Protein AF-A0A815UXF3-F1 (afdb_monomer)

Radius of gyration: 13.91 Å; Cα contacts (8 Å, |Δi|>4): 105; chains: 1; bounding box: 43×29×23 Å

Sequence (69 aa):
YYFLSGNGIVSVNGVEKHVGPGTTVWIPAHAERFYHNTGTESLKFLYVFARDKYSDVHYTFAGESESTS

Secondary structure (DSSP, 8-state):
-EEEE--EEEEETTEEEEE-TT-B----TT--EEEEE-SSS--EEE---SSSSGGG-----TT------

Nearest PDB structures (foldseek):
  4q29-assembly1_B  TM=9.545E-01  e=4.730E-02  Photorhabdus laumondii subsp. laumondii TTO1
  6o2d-assembly1_A  TM=9.552E-01  e=1.670E-01  Schizosaccharomyces pombe
  8ch4-assembly1_C  TM=9.658E-01  e=2.254E-01  Bradyrhizobium sp. JS329
  3cew-assembly1_A  TM=7.287E-01  e=8.624E-02  Bacteroides fragilis NCTC 9343
  6j4b-assembly1_A  TM=8.097E-01  e=4.921E-01  Streptomyces sp. B9173

pLDDT: mean 89.37, std 13.16, range [36.75, 98.44]

Foldseek 3Di:
DAWQAAWWWKAWQNDIDIDGHGDDDDHDPPTDMDIGGPDPDDTDDDDDDPDPDPVVDDDDDPPDDPPDD

InterPro domains:
  IPR011051 RmlC-like cupin domain superfamily [SSF51182] (1-59)
  IPR013096 Cupin 2, conserved barrel [PF07883] (1-49)
  IPR014710 RmlC-like jelly roll fold [G3DSA:2.60.120.10] (1-67)

Solvent-accessible surface area (backbone atoms only — not comparable to full-atom values): 4504 Å² total; per-residue (Å²): 65,40,28,69,35,35,32,29,39,40,29,50,72,84,48,73,41,83,42,34,58,78,37,72,48,88,79,63,87,93,54,53,72,49,78,43,72,75,49,94,53,72,65,40,64,50,76,86,69,104,58,98,48,74,89,80,62,83,87,82,60,95,88,66,74,83,81,83,124

Structure (mmCIF, N/CA/C/O backbone):
data_AF-A0A815UXF3-F1
#
_entry.id   AF-A0A815UXF3-F1
#
loop_
_atom_site.group_PDB
_atom_site.id
_atom_site.type_symbol
_atom_site.label_atom_id
_atom_site.label_alt_id
_atom_site.label_comp_id
_atom_site.label_asym_id
_atom_site.label_entity_id
_atom_site.label_seq_id
_atom_site.pdbx_PDB_ins_code
_atom_site.Cartn_x
_atom_site.Cartn_y
_atom_site.Cartn_z
_atom_site.occupancy
_atom_site.B_iso_or_equiv
_atom_site.auth_seq_id
_atom_site.auth_comp_id
_atom_site.auth_asym_id
_atom_site.auth_atom_id
_atom_site.pdbx_PDB_model_num
ATOM 1 N N . TYR A 1 1 ? -1.794 -3.695 -3.872 1.00 93.75 1 TYR A N 1
ATOM 2 C CA . TYR A 1 1 ? -2.105 -3.262 -2.499 1.00 93.75 1 TYR A CA 1
ATOM 3 C C . TYR A 1 1 ? -3.592 -3.004 -2.431 1.00 93.75 1 TYR A C 1
ATOM 5 O O . TYR A 1 1 ? -4.081 -2.305 -3.307 1.00 93.75 1 TYR A O 1
ATOM 13 N N . TYR A 1 2 ? -4.298 -3.594 -1.470 1.00 97.31 2 TYR A N 1
ATOM 14 C CA . TYR A 1 2 ? -5.748 -3.464 -1.308 1.00 97.31 2 TYR A CA 1
ATOM 15 C C . TYR A 1 2 ? -6.079 -2.956 0.093 1.00 97.31 2 TYR A C 1
ATOM 17 O O . TYR A 1 2 ? -5.705 -3.591 1.080 1.00 97.31 2 TYR A O 1
ATOM 25 N N . PHE A 1 3 ? -6.746 -1.812 0.180 1.00 97.81 3 PHE A N 1
ATOM 26 C CA . PHE A 1 3 ? -7.016 -1.127 1.442 1.00 97.81 3 PHE A CA 1
ATOM 27 C C . PHE A 1 3 ? -8.282 -1.672 2.114 1.00 97.81 3 PHE A C 1
ATOM 29 O O . PHE A 1 3 ? -9.334 -1.786 1.489 1.00 97.81 3 PHE A O 1
ATOM 36 N N . LEU A 1 4 ? -8.161 -2.018 3.398 1.00 98.25 4 LEU A N 1
ATOM 37 C CA . LEU A 1 4 ? -9.197 -2.658 4.213 1.00 98.25 4 LEU A CA 1
ATOM 38 C C . LEU A 1 4 ? -9.883 -1.679 5.176 1.00 98.25 4 LEU A C 1
ATOM 40 O O . LEU A 1 4 ? -11.080 -1.799 5.411 1.00 98.25 4 LEU A O 1
ATOM 44 N N . SER A 1 5 ? -9.131 -0.740 5.758 1.00 98.31 5 SER A N 1
ATOM 45 C CA . SER A 1 5 ? -9.638 0.256 6.716 1.00 98.31 5 SER A CA 1
ATOM 46 C C . SER A 1 5 ? -8.763 1.511 6.735 1.00 98.31 5 SER A C 1
ATOM 48 O O . SER A 1 5 ? -7.602 1.452 6.318 1.00 98.31 5 SER A O 1
ATOM 50 N N . GLY A 1 6 ? -9.290 2.607 7.289 1.00 98.19 6 GLY A N 1
ATOM 51 C CA . GLY A 1 6 ? -8.593 3.891 7.394 1.00 98.19 6 GLY A CA 1
ATOM 52 C C . GLY A 1 6 ? -8.498 4.654 6.070 1.00 98.19 6 GLY A C 1
ATOM 53 O O . GLY A 1 6 ? -8.864 4.144 5.013 1.00 98.19 6 GLY A O 1
ATOM 54 N N . ASN A 1 7 ? -8.000 5.892 6.138 1.00 98.44 7 ASN A N 1
ATOM 55 C CA . ASN A 1 7 ? -7.817 6.775 4.984 1.00 98.44 7 ASN A CA 1
ATOM 56 C C . ASN A 1 7 ? -6.395 7.332 4.974 1.00 98.44 7 ASN A C 1
ATOM 58 O O . ASN A 1 7 ? -5.831 7.633 6.027 1.00 98.44 7 ASN A O 1
ATOM 62 N N . GLY A 1 8 ? -5.814 7.482 3.792 1.00 98.19 8 GLY A N 1
ATOM 63 C CA . GLY A 1 8 ? -4.442 7.948 3.681 1.00 98.19 8 GLY A CA 1
ATOM 64 C C . GLY A 1 8 ? -4.069 8.447 2.301 1.00 98.19 8 GLY A C 1
ATOM 65 O O . GLY A 1 8 ? -4.906 8.570 1.403 1.00 98.19 8 GLY A O 1
ATOM 66 N N . ILE A 1 9 ? -2.776 8.698 2.147 1.00 98.19 9 ILE A N 1
ATOM 67 C CA . ILE A 1 9 ? -2.120 9.015 0.886 1.00 98.19 9 ILE A CA 1
ATOM 68 C C . ILE A 1 9 ? -1.077 7.932 0.608 1.00 98.19 9 ILE A C 1
ATOM 70 O O . ILE A 1 9 ? -0.302 7.557 1.491 1.00 98.19 9 ILE A O 1
ATOM 74 N N . VAL A 1 10 ? -1.060 7.434 -0.625 1.00 97.00 10 VAL A N 1
ATOM 75 C CA . VAL A 1 10 ? 0.050 6.649 -1.174 1.00 97.00 10 VAL A CA 1
ATOM 76 C C . VAL A 1 10 ? 0.772 7.512 -2.191 1.00 97.00 10 VAL A C 1
ATOM 78 O O . VAL A 1 10 ? 0.132 8.031 -3.104 1.00 97.00 10 VAL A O 1
ATOM 81 N N . SER A 1 11 ? 2.089 7.631 -2.059 1.00 96.31 11 SER A N 1
ATOM 82 C CA . SER A 1 11 ? 2.947 8.188 -3.104 1.00 96.31 11 SER A CA 1
ATOM 83 C C . SER A 1 11 ? 3.650 7.054 -3.837 1.00 96.31 11 SER A C 1
ATOM 85 O O . SER A 1 11 ? 4.180 6.148 -3.192 1.00 96.31 11 SER A O 1
ATOM 87 N N . VAL A 1 12 ? 3.633 7.087 -5.170 1.00 94.56 12 VAL A N 1
ATOM 88 C CA . VAL A 1 12 ? 4.368 6.155 -6.039 1.00 94.56 12 VAL A CA 1
ATOM 89 C C . VAL A 1 12 ? 5.171 6.980 -7.034 1.00 94.56 12 VAL A C 1
ATOM 91 O O . VAL A 1 12 ? 4.579 7.692 -7.846 1.00 94.56 12 VAL A O 1
ATOM 94 N N . ASN A 1 13 ? 6.504 6.913 -6.963 1.00 92.56 13 AS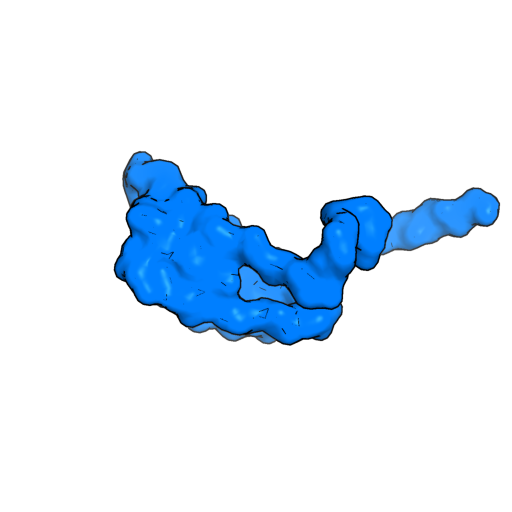N A N 1
ATOM 95 C CA . ASN A 1 13 ? 7.414 7.774 -7.735 1.00 92.56 13 ASN A CA 1
ATOM 96 C C . ASN A 1 13 ? 7.027 9.267 -7.659 1.00 92.56 13 ASN A C 1
ATOM 98 O O . ASN A 1 13 ? 6.941 9.954 -8.676 1.00 92.56 13 ASN A O 1
ATOM 102 N N . GLY A 1 14 ? 6.712 9.749 -6.453 1.00 93.00 14 GLY A N 1
ATOM 103 C CA . GLY A 1 14 ? 6.313 11.138 -6.208 1.00 93.00 14 GLY A CA 1
ATOM 104 C C . GLY A 1 14 ? 4.871 11.488 -6.594 1.00 93.00 14 GLY A C 1
ATOM 105 O O . GLY A 1 14 ? 4.429 12.599 -6.315 1.00 93.00 14 GLY A O 1
ATOM 106 N N . VAL A 1 15 ? 4.109 10.572 -7.204 1.00 94.69 15 VAL A N 1
ATOM 107 C CA . VAL A 1 15 ? 2.696 10.806 -7.529 1.00 94.69 15 VAL A CA 1
ATOM 108 C C . VAL A 1 15 ? 1.815 10.358 -6.373 1.00 94.69 15 VAL A C 1
ATOM 110 O O . VAL A 1 15 ? 1.686 9.163 -6.101 1.00 94.69 15 VAL A O 1
ATOM 113 N N . GLU A 1 16 ? 1.156 11.321 -5.738 1.00 96.44 16 GLU A N 1
ATOM 114 C CA . GLU A 1 16 ? 0.252 11.077 -4.619 1.00 96.44 16 GLU A CA 1
ATOM 115 C C . GLU A 1 16 ? -1.163 10.690 -5.063 1.00 96.44 16 GLU A C 1
ATOM 117 O O . GLU A 1 16 ? -1.722 11.217 -6.034 1.00 96.44 16 GLU A O 1
ATOM 122 N N . LYS A 1 17 ? -1.757 9.753 -4.323 1.00 95.56 17 LYS A N 1
ATOM 123 C CA . LYS A 1 17 ? -3.142 9.302 -4.471 1.00 95.56 17 LYS A CA 1
ATOM 124 C C . LYS A 1 17 ? -3.781 9.117 -3.103 1.00 95.56 17 LYS A C 1
ATOM 126 O O . LYS A 1 17 ? -3.211 8.455 -2.238 1.00 95.56 17 LYS A O 1
ATOM 131 N N . HIS A 1 18 ? -4.995 9.635 -2.942 1.00 97.88 18 HIS A N 1
ATOM 132 C CA . HIS A 1 18 ? -5.828 9.301 -1.792 1.00 97.88 18 HIS A CA 1
ATOM 133 C C . HIS A 1 18 ? -6.284 7.847 -1.868 1.00 97.88 18 HIS A C 1
ATOM 135 O O . HIS A 1 18 ? -6.651 7.350 -2.935 1.00 97.88 18 HIS A O 1
ATOM 141 N N . VAL A 1 19 ? -6.270 7.181 -0.720 1.00 98.12 19 VAL A N 1
ATOM 142 C CA . VAL A 1 19 ? -6.682 5.788 -0.570 1.00 98.12 19 VAL A CA 1
ATOM 143 C C . VAL A 1 19 ? -7.618 5.636 0.619 1.00 98.12 19 VAL A C 1
ATOM 145 O O . VAL A 1 19 ? -7.485 6.321 1.633 1.00 98.12 19 VAL A O 1
ATOM 148 N N . GLY A 1 20 ? -8.542 4.694 0.485 1.00 98.25 20 GLY A N 1
ATOM 149 C CA . GLY A 1 20 ? -9.469 4.273 1.528 1.00 98.25 20 GLY A CA 1
ATOM 150 C C . GLY A 1 20 ? -9.964 2.848 1.268 1.00 98.25 20 GLY A C 1
ATOM 151 O O . GLY A 1 20 ? -9.521 2.217 0.299 1.00 98.25 20 GLY A O 1
ATOM 152 N N . PRO A 1 21 ? -10.875 2.319 2.099 1.00 98.38 21 PRO A N 1
ATOM 153 C CA . PRO A 1 21 ? -11.354 0.943 1.986 1.00 98.38 21 PRO A CA 1
ATOM 154 C C . PRO A 1 21 ? -11.872 0.630 0.577 1.00 98.38 21 PRO A C 1
ATOM 156 O O . PRO A 1 21 ? -12.588 1.431 -0.021 1.00 98.38 21 PRO A O 1
ATOM 159 N N . GLY A 1 22 ? -11.484 -0.518 0.025 1.00 98.00 22 GLY A N 1
ATOM 160 C CA . GLY A 1 22 ? -11.846 -0.920 -1.339 1.00 98.00 22 GLY A CA 1
ATOM 161 C C . GLY A 1 22 ? -10.919 -0.385 -2.437 1.00 98.00 22 GLY A C 1
ATOM 162 O O . GLY A 1 22 ? -10.983 -0.850 -3.575 1.00 98.00 22 GLY A O 1
ATOM 163 N N . THR A 1 23 ? -10.012 0.543 -2.120 1.00 97.75 23 THR A N 1
ATOM 164 C CA . THR A 1 23 ? -9.047 1.059 -3.102 1.00 97.75 23 THR A CA 1
ATOM 165 C C . THR A 1 23 ? -7.965 0.018 -3.386 1.00 97.75 23 THR A C 1
ATOM 167 O O . THR A 1 23 ? -7.415 -0.588 -2.463 1.00 97.75 23 THR A O 1
ATOM 170 N N . THR A 1 24 ? -7.611 -0.155 -4.663 1.00 96.81 24 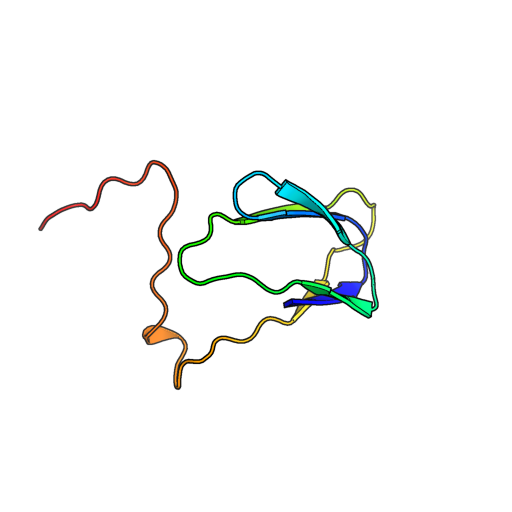THR A N 1
ATOM 171 C CA . THR A 1 24 ? -6.456 -0.961 -5.085 1.00 96.81 24 THR A CA 1
ATOM 172 C C . THR A 1 24 ? -5.390 -0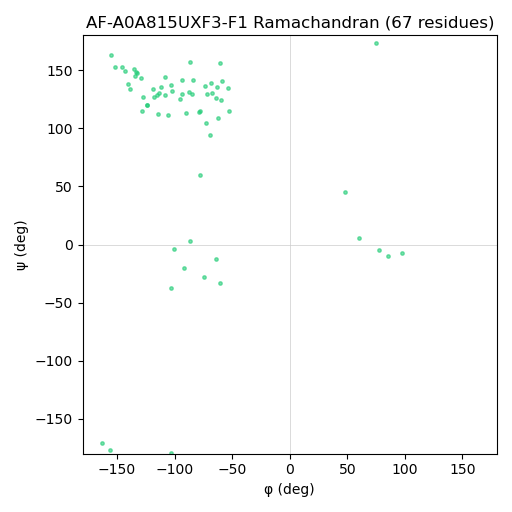.072 -5.706 1.00 96.81 24 THR A C 1
ATOM 174 O O . THR A 1 24 ? -5.680 0.706 -6.610 1.00 96.81 24 THR A O 1
ATOM 177 N N . VAL A 1 25 ? -4.146 -0.224 -5.257 1.00 94.88 25 VAL A N 1
ATOM 178 C CA . VAL A 1 25 ? -2.978 0.445 -5.841 1.00 94.88 25 VAL A CA 1
ATOM 179 C C . VAL A 1 25 ? -2.008 -0.603 -6.377 1.00 94.88 25 VAL A C 1
ATOM 181 O O . VAL A 1 25 ? -1.605 -1.528 -5.657 1.00 94.88 25 VAL A O 1
ATOM 184 N N . TRP A 1 26 ? -1.637 -0.461 -7.648 1.00 93.31 26 TRP A N 1
ATOM 185 C CA . TRP A 1 26 ? -0.542 -1.210 -8.254 1.00 93.31 26 TRP A CA 1
ATOM 186 C C . TRP A 1 26 ? 0.773 -0.468 -8.019 1.00 93.31 26 TRP A C 1
ATOM 188 O O . TRP A 1 26 ? 0.856 0.735 -8.249 1.00 93.31 26 TRP A O 1
ATOM 198 N N . ILE A 1 27 ? 1.787 -1.193 -7.547 1.00 92.38 27 ILE A N 1
ATOM 199 C CA . ILE A 1 27 ? 3.123 -0.654 -7.302 1.00 92.38 27 ILE A CA 1
ATOM 200 C C . ILE A 1 27 ? 4.083 -1.344 -8.276 1.00 92.38 27 ILE A C 1
ATOM 202 O O . ILE A 1 27 ? 4.287 -2.556 -8.141 1.00 92.38 27 ILE A O 1
ATOM 206 N N . PRO A 1 28 ? 4.653 -0.616 -9.252 1.00 90.44 28 PRO A N 1
ATOM 207 C CA . PRO A 1 28 ? 5.666 -1.161 -10.146 1.00 90.44 28 PRO A CA 1
ATOM 208 C C . PRO A 1 28 ? 6.914 -1.632 -9.388 1.00 90.44 28 PRO A C 1
ATOM 210 O O . PRO A 1 28 ? 7.221 -1.153 -8.293 1.00 90.44 28 PRO A O 1
ATOM 213 N N . ALA A 1 29 ? 7.661 -2.564 -9.983 1.00 87.50 29 ALA A N 1
ATOM 214 C CA . ALA A 1 29 ? 8.952 -2.979 -9.440 1.00 87.50 29 ALA A CA 1
ATOM 215 C C . ALA A 1 29 ? 9.899 -1.772 -9.336 1.00 87.50 29 ALA A C 1
ATOM 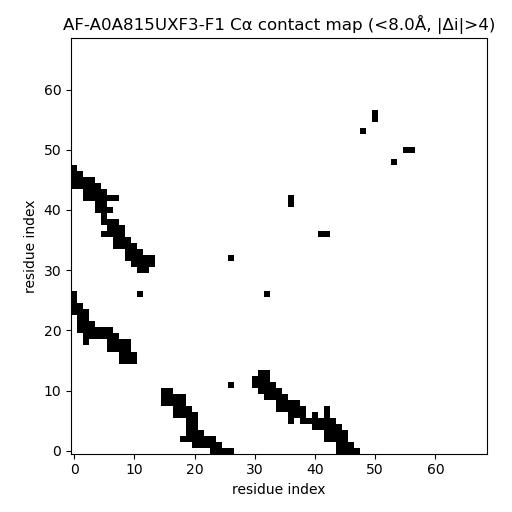217 O O . ALA A 1 29 ? 9.905 -0.916 -10.217 1.00 87.50 29 ALA A O 1
ATOM 218 N N . HIS A 1 30 ? 10.680 -1.714 -8.255 1.00 86.31 30 HIS A N 1
ATOM 219 C CA . HIS A 1 30 ? 11.635 -0.633 -7.963 1.00 86.31 30 HIS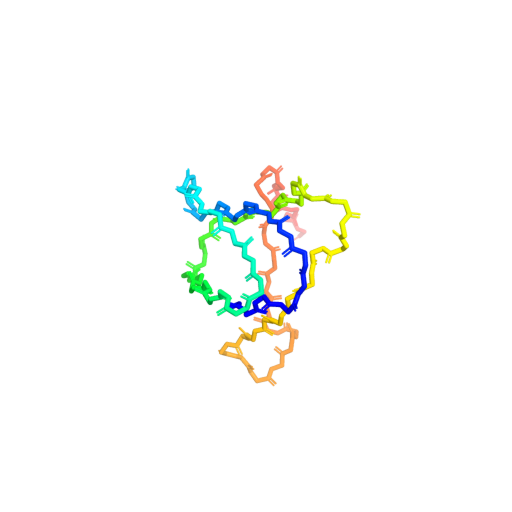 A CA 1
ATOM 220 C C . HIS A 1 30 ? 11.034 0.776 -7.831 1.00 86.31 30 HIS A C 1
ATOM 222 O O . HIS A 1 30 ? 11.784 1.729 -7.653 1.00 86.31 30 HIS A O 1
ATOM 228 N N . ALA A 1 31 ? 9.704 0.927 -7.870 1.00 90.50 31 ALA A N 1
ATOM 229 C CA . ALA A 1 31 ? 9.079 2.213 -7.606 1.00 90.50 31 ALA A CA 1
ATOM 230 C C . ALA A 1 31 ? 9.280 2.605 -6.138 1.00 90.50 31 ALA A C 1
ATOM 232 O O . ALA A 1 31 ? 8.983 1.819 -5.220 1.00 90.50 31 ALA A O 1
ATOM 233 N N . GLU A 1 32 ? 9.750 3.834 -5.931 1.00 91.00 32 GLU A N 1
ATOM 234 C CA . GLU A 1 32 ? 9.745 4.449 -4.613 1.00 91.00 32 GLU A CA 1
ATOM 235 C C . GLU A 1 32 ? 8.293 4.604 -4.169 1.00 91.00 32 GLU A C 1
ATOM 237 O O . GLU A 1 32 ? 7.415 4.984 -4.953 1.00 91.00 32 GLU A O 1
ATOM 242 N N . ARG A 1 33 ? 8.031 4.252 -2.911 1.00 91.56 33 ARG A N 1
ATOM 243 C CA . ARG A 1 33 ? 6.680 4.257 -2.367 1.00 91.56 33 ARG A CA 1
ATOM 244 C C . ARG A 1 33 ? 6.661 4.768 -0.938 1.00 91.56 33 ARG A C 1
ATOM 246 O O . ARG A 1 33 ? 7.483 4.357 -0.121 1.00 91.56 33 ARG A O 1
ATOM 253 N N . PHE A 1 34 ? 5.667 5.588 -0.630 1.00 93.62 34 PHE A N 1
ATOM 254 C CA . PHE A 1 34 ? 5.423 6.111 0.710 1.00 93.62 34 PHE A CA 1
ATOM 255 C C . PHE A 1 34 ? 3.943 5.985 1.072 1.00 93.62 34 PHE A C 1
ATOM 257 O O . PHE A 1 34 ? 3.076 6.058 0.200 1.00 93.62 34 PHE A O 1
ATOM 264 N N . TYR A 1 35 ? 3.664 5.793 2.362 1.00 94.62 35 TYR A N 1
ATOM 265 C CA . TYR A 1 35 ? 2.316 5.673 2.910 1.00 94.62 35 TYR A CA 1
ATOM 266 C C . TYR A 1 35 ? 2.156 6.662 4.057 1.00 94.62 35 TYR A C 1
ATOM 268 O O . TYR A 1 35 ? 2.925 6.631 5.018 1.00 94.62 35 TYR A O 1
ATOM 276 N N . HIS A 1 36 ? 1.121 7.489 3.986 1.00 97.25 36 HIS A N 1
ATOM 277 C CA . HIS A 1 36 ? 0.773 8.427 5.040 1.00 97.25 36 HIS A CA 1
ATOM 278 C C . HIS A 1 36 ? -0.663 8.193 5.493 1.00 97.25 36 HIS A C 1
ATOM 280 O O . HIS A 1 36 ? -1.593 8.296 4.696 1.00 97.25 36 HIS A O 1
ATOM 286 N N . ASN A 1 37 ? -0.854 7.871 6.772 1.00 98.06 37 ASN A N 1
ATOM 287 C CA . ASN A 1 37 ? -2.186 7.822 7.360 1.00 98.06 37 ASN A CA 1
ATOM 288 C C . ASN A 1 37 ? -2.650 9.252 7.658 1.00 98.06 37 ASN A C 1
ATOM 290 O O . ASN A 1 37 ? -2.050 9.924 8.493 1.00 98.06 37 ASN A O 1
ATOM 294 N N . THR A 1 38 ? -3.705 9.702 6.981 1.00 98.25 38 THR A N 1
ATOM 295 C CA . THR A 1 38 ? -4.282 11.046 7.156 1.00 98.25 38 THR A CA 1
ATOM 296 C C . THR A 1 38 ? -5.528 11.030 8.040 1.00 98.25 38 THR A C 1
ATOM 298 O O . THR A 1 38 ? -6.125 12.077 8.278 1.00 98.25 38 THR A O 1
ATOM 301 N N . GLY A 1 39 ? -5.976 9.846 8.466 1.00 95.94 39 GLY A N 1
ATOM 302 C CA . GLY A 1 39 ? -7.156 9.660 9.301 1.00 95.94 39 GLY A CA 1
ATOM 303 C C . GLY A 1 39 ? -6.823 9.375 10.765 1.00 95.94 39 GLY A C 1
ATOM 304 O O . GLY A 1 39 ? -5.669 9.304 11.178 1.00 95.94 39 GLY A O 1
ATOM 305 N N . THR A 1 40 ? -7.877 9.179 11.555 1.00 96.81 40 THR A N 1
ATOM 306 C CA . THR A 1 40 ? -7.793 8.805 12.976 1.00 96.81 40 THR A CA 1
ATOM 307 C C . THR A 1 40 ? -7.810 7.290 13.197 1.00 96.81 40 THR A C 1
ATOM 309 O O . THR A 1 40 ? -7.367 6.808 14.236 1.00 96.81 40 THR A O 1
ATOM 312 N N . GLU A 1 41 ? -8.300 6.523 12.222 1.00 97.62 41 GLU A N 1
ATOM 313 C CA . GLU A 1 41 ? -8.296 5.059 12.236 1.00 97.62 41 GLU A CA 1
ATOM 314 C C . GLU A 1 41 ? -6.982 4.492 11.686 1.00 97.62 41 GLU A C 1
ATOM 316 O O . GLU A 1 41 ? -6.293 5.129 10.889 1.00 97.62 41 GLU A O 1
ATOM 321 N N . SER A 1 42 ? -6.638 3.255 12.054 1.00 98.25 42 SER A N 1
ATOM 322 C CA . SER A 1 42 ? -5.485 2.571 11.459 1.00 98.25 42 SER A CA 1
ATOM 323 C C . SER A 1 42 ? -5.692 2.326 9.961 1.00 98.25 42 SER A C 1
ATOM 325 O O . SER A 1 42 ? -6.651 1.661 9.556 1.00 98.25 42 SER A O 1
ATOM 327 N N . LEU A 1 43 ? -4.730 2.780 9.156 1.00 98.06 43 LEU A N 1
ATOM 328 C CA . LEU A 1 43 ? -4.637 2.445 7.740 1.00 98.06 43 LEU A CA 1
ATOM 329 C C . LEU A 1 43 ? -4.171 0.989 7.583 1.00 98.06 43 LEU A C 1
ATOM 331 O O . LEU A 1 43 ? -2.998 0.681 7.794 1.00 98.06 43 LEU A O 1
ATOM 335 N N . LYS A 1 44 ? -5.091 0.083 7.237 1.00 98.12 44 LYS A N 1
ATOM 336 C CA . LYS A 1 44 ? -4.803 -1.349 7.043 1.00 98.12 44 LYS A CA 1
ATOM 337 C C . LYS A 1 44 ? -4.943 -1.711 5.575 1.00 98.12 44 LYS A C 1
ATOM 339 O O . LYS A 1 44 ? -5.927 -1.340 4.937 1.00 98.12 44 LYS A O 1
ATOM 344 N N . PHE A 1 45 ? -4.002 -2.482 5.047 1.00 97.38 45 PHE A N 1
ATOM 345 C CA . PHE A 1 45 ? -4.040 -2.945 3.664 1.00 97.38 45 PHE A CA 1
ATOM 346 C C . PHE A 1 45 ? -3.320 -4.281 3.496 1.00 97.38 45 PHE A C 1
ATOM 348 O O . PHE A 1 45 ? -2.389 -4.606 4.230 1.00 97.38 45 PHE A O 1
ATOM 355 N N . LEU A 1 46 ? -3.750 -5.042 2.494 1.00 96.62 46 LEU A N 1
ATOM 356 C CA . LEU A 1 46 ? -3.096 -6.263 2.041 1.00 96.62 46 LEU A CA 1
ATOM 357 C C . LEU A 1 46 ? -2.144 -5.939 0.895 1.00 96.62 46 LEU A C 1
ATOM 359 O O . LEU A 1 46 ? -2.459 -5.142 0.005 1.00 96.62 46 LEU A O 1
ATOM 363 N N . TYR A 1 47 ? -0.997 -6.602 0.874 1.00 92.69 47 TYR A N 1
ATOM 364 C CA . TYR A 1 47 ? -0.084 -6.564 -0.257 1.00 92.69 47 TYR A CA 1
ATOM 365 C C . TYR A 1 47 ? 0.411 -7.965 -0.575 1.00 92.69 47 TYR A C 1
ATOM 367 O O . TYR A 1 47 ? 0.469 -8.837 0.286 1.00 92.69 47 TYR A O 1
ATO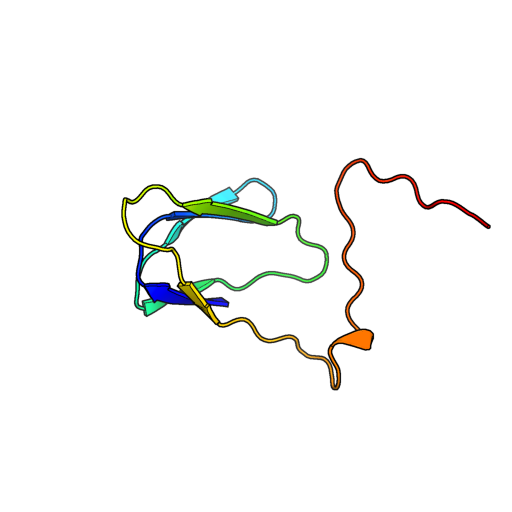M 375 N N . VAL A 1 48 ? 0.724 -8.167 -1.848 1.00 91.06 48 VAL A N 1
ATOM 376 C CA . VAL A 1 48 ? 1.216 -9.430 -2.384 1.00 91.06 48 VAL A CA 1
ATOM 377 C C . VAL A 1 48 ? 2.402 -9.130 -3.282 1.00 91.06 48 VAL A C 1
ATOM 379 O O . VAL A 1 48 ? 2.426 -8.099 -3.963 1.00 91.06 48 VAL A O 1
ATOM 382 N N . PHE A 1 49 ? 3.376 -10.030 -3.278 1.00 88.06 49 PHE A N 1
ATOM 383 C CA . PHE A 1 49 ? 4.501 -10.000 -4.197 1.00 88.06 49 PHE A CA 1
ATOM 384 C C . PHE A 1 49 ? 4.355 -11.126 -5.210 1.00 88.06 49 PHE A C 1
ATOM 386 O O . PHE A 1 49 ? 3.918 -12.219 -4.868 1.00 88.06 49 PHE A O 1
ATOM 393 N N . ALA A 1 50 ? 4.762 -10.871 -6.452 1.00 87.50 50 ALA A N 1
ATOM 394 C CA . ALA A 1 50 ? 4.919 -11.911 -7.466 1.00 87.50 50 ALA A CA 1
ATOM 395 C C . ALA A 1 50 ? 6.237 -12.673 -7.229 1.00 87.50 50 ALA A C 1
ATOM 397 O O . ALA A 1 50 ? 7.163 -12.602 -8.040 1.00 87.50 50 ALA A O 1
ATOM 398 N N . ARG A 1 51 ? 6.364 -13.292 -6.053 1.00 88.19 51 ARG A N 1
ATOM 399 C CA . ARG A 1 51 ? 7.521 -14.068 -5.588 1.00 88.19 51 ARG A CA 1
ATOM 400 C C . ARG A 1 51 ? 7.021 -15.261 -4.786 1.00 88.19 51 ARG A C 1
ATOM 402 O O . ARG A 1 51 ? 5.998 -15.153 -4.114 1.00 88.19 51 ARG A O 1
ATOM 409 N N . ASP A 1 52 ? 7.775 -16.352 -4.822 1.00 89.50 52 ASP A N 1
ATOM 410 C CA . ASP A 1 52 ? 7.377 -17.610 -4.181 1.00 89.50 52 ASP A CA 1
ATOM 411 C C . ASP A 1 52 ? 7.525 -17.553 -2.658 1.00 89.50 52 ASP A C 1
ATOM 413 O O . ASP A 1 52 ? 6.797 -18.217 -1.920 1.00 89.50 52 ASP A O 1
ATOM 417 N N . LYS A 1 53 ? 8.460 -16.732 -2.170 1.00 89.81 53 LYS A N 1
ATOM 418 C CA . LYS A 1 53 ? 8.721 -16.535 -0.744 1.00 89.81 53 LYS A CA 1
ATOM 419 C C . LYS A 1 53 ? 9.136 -15.100 -0.450 1.00 89.81 53 LYS A C 1
ATOM 421 O O . LYS A 1 53 ? 9.729 -14.409 -1.276 1.00 89.81 53 LYS A O 1
ATOM 426 N N . TYR A 1 54 ? 8.857 -14.666 0.776 1.00 83.38 54 TYR A N 1
ATOM 427 C CA . TYR A 1 54 ? 9.183 -13.315 1.233 1.00 83.38 54 TYR A CA 1
ATOM 428 C C . TYR A 1 54 ? 10.690 -13.020 1.192 1.00 83.38 54 TYR A C 1
ATOM 430 O O . TYR A 1 54 ? 11.083 -11.900 0.893 1.00 83.38 54 TYR A O 1
ATOM 438 N N . SER A 1 55 ? 11.541 -14.025 1.425 1.00 88.75 55 SER A N 1
ATOM 439 C CA . SER A 1 55 ? 13.002 -13.861 1.403 1.00 88.75 55 SER A CA 1
ATOM 440 C C . SER A 1 55 ? 13.577 -13.474 0.035 1.00 88.75 55 SER A C 1
ATOM 442 O O . SER A 1 55 ? 14.738 -13.098 -0.027 1.00 88.75 55 SER A O 1
ATOM 444 N N . ASP A 1 56 ? 12.795 -13.572 -1.046 1.00 89.44 56 ASP A N 1
ATOM 445 C CA . ASP A 1 56 ? 13.207 -13.135 -2.390 1.00 89.44 56 ASP A CA 1
ATOM 446 C C . ASP A 1 56 ? 12.923 -11.641 -2.633 1.00 89.44 56 ASP A C 1
ATOM 448 O O . ASP A 1 56 ? 13.088 -11.130 -3.746 1.00 89.44 56 ASP A O 1
ATOM 452 N N . VAL A 1 57 ? 12.426 -10.936 -1.613 1.00 85.88 57 VAL A N 1
ATOM 453 C CA . VAL A 1 57 ? 12.097 -9.513 -1.665 1.00 85.88 57 VAL A CA 1
ATOM 454 C C . VAL A 1 57 ? 13.153 -8.731 -0.896 1.00 85.88 57 VAL A C 1
ATOM 456 O O . VAL A 1 57 ? 13.216 -8.777 0.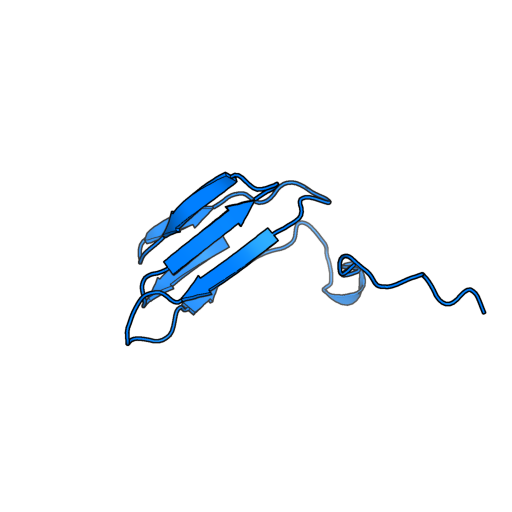330 1.00 85.88 57 VAL A O 1
ATOM 459 N N . HIS A 1 58 ? 13.951 -7.961 -1.630 1.00 86.19 58 HIS A N 1
ATOM 460 C CA . HIS A 1 58 ? 14.913 -7.022 -1.063 1.00 86.19 58 HIS A CA 1
ATOM 461 C C . HIS A 1 58 ? 14.291 -5.627 -1.001 1.00 86.19 58 HIS A C 1
ATOM 463 O O . HIS A 1 58 ? 13.806 -5.109 -2.009 1.00 86.19 58 HIS A O 1
ATOM 469 N N . TYR A 1 59 ? 14.290 -5.032 0.190 1.00 80.75 59 TYR A N 1
ATOM 470 C CA . TYR A 1 59 ? 13.873 -3.649 0.387 1.00 80.75 59 TYR A CA 1
ATOM 471 C C . TYR A 1 59 ? 15.093 -2.740 0.337 1.00 80.75 59 TYR A C 1
ATOM 473 O O . TYR A 1 59 ? 16.076 -2.985 1.024 1.00 80.75 59 TYR A O 1
ATOM 481 N N . THR A 1 60 ? 14.996 -1.690 -0.468 1.00 82.69 60 THR A N 1
ATOM 482 C CA . THR A 1 60 ? 15.985 -0.617 -0.551 1.00 82.69 60 THR A CA 1
ATOM 483 C C . THR A 1 60 ? 15.332 0.668 -0.070 1.00 82.69 60 THR A C 1
ATOM 485 O O . THR A 1 60 ? 14.260 1.029 -0.571 1.00 82.69 60 THR A O 1
ATOM 488 N N . PHE A 1 61 ? 15.966 1.363 0.868 1.00 79.38 61 PHE A N 1
ATOM 489 C CA . PHE A 1 61 ? 15.510 2.670 1.329 1.00 79.38 61 PHE A CA 1
ATOM 490 C C . PHE A 1 61 ? 16.378 3.768 0.717 1.00 79.38 61 PHE A C 1
ATOM 492 O O . PHE A 1 61 ? 17.599 3.643 0.631 1.00 79.38 61 PHE A O 1
ATOM 499 N N . ALA A 1 62 ? 15.748 4.853 0.263 1.00 72.75 62 ALA A N 1
ATOM 500 C CA . ALA A 1 62 ? 16.482 5.995 -0.263 1.00 72.75 62 ALA A CA 1
ATOM 501 C C . ALA A 1 62 ? 17.408 6.561 0.830 1.00 72.75 62 ALA A C 1
ATOM 503 O O . ALA A 1 62 ? 16.954 6.885 1.926 1.00 72.75 62 ALA A O 1
ATOM 504 N N . GLY A 1 63 ? 18.705 6.660 0.530 1.00 70.69 63 GLY A N 1
ATOM 505 C CA . GLY A 1 63 ? 19.725 7.150 1.465 1.00 70.69 63 GLY A CA 1
ATOM 506 C C . GLY A 1 63 ? 20.518 6.068 2.205 1.00 70.69 63 GLY A C 1
ATOM 507 O 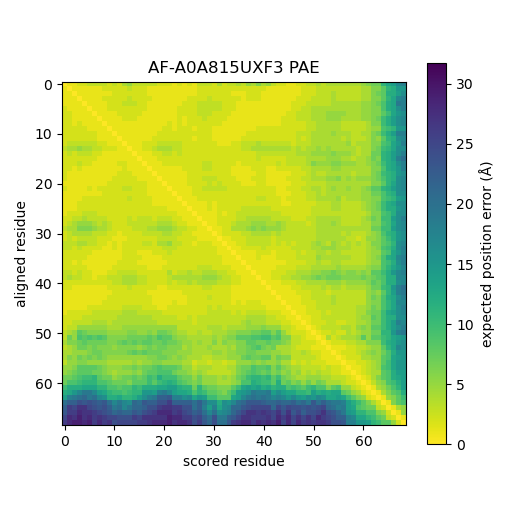O . GLY A 1 63 ? 21.509 6.409 2.846 1.00 70.69 63 GLY A O 1
ATOM 508 N N . GLU A 1 64 ? 20.163 4.784 2.086 1.00 70.12 64 GLU A N 1
ATOM 509 C CA . GLU A 1 64 ? 21.064 3.699 2.489 1.00 70.12 64 GLU A CA 1
ATOM 510 C C . GLU A 1 64 ? 22.116 3.475 1.393 1.00 70.12 64 GLU A C 1
ATOM 512 O O . GLU A 1 64 ? 21.800 3.062 0.278 1.00 70.12 64 GLU A O 1
ATOM 517 N N . SER A 1 65 ? 23.386 3.756 1.694 1.00 61.53 65 SER A N 1
ATOM 518 C CA . SER A 1 65 ? 24.502 3.234 0.902 1.00 61.53 65 SER A CA 1
ATOM 519 C C . SER A 1 65 ? 24.638 1.739 1.181 1.00 61.53 65 SER A C 1
ATOM 521 O O . SER A 1 65 ? 24.724 1.359 2.352 1.00 61.53 65 SER A O 1
ATOM 523 N N . GLU A 1 66 ? 24.704 0.900 0.142 1.00 58.22 66 GLU A N 1
ATOM 524 C CA . GLU A 1 66 ? 25.080 -0.508 0.307 1.00 58.22 66 GLU A CA 1
ATOM 525 C C . GLU A 1 66 ? 26.405 -0.570 1.081 1.00 58.22 66 GLU A C 1
ATOM 527 O O . GLU A 1 66 ? 27.434 -0.092 0.604 1.00 58.22 66 GLU A O 1
ATOM 532 N N . SER A 1 67 ? 26.392 -1.130 2.295 1.00 50.16 67 SER A N 1
ATOM 533 C CA . SER A 1 67 ? 27.637 -1.512 2.958 1.00 50.16 67 SER A CA 1
ATOM 534 C C . SER A 1 67 ? 28.213 -2.684 2.180 1.00 50.16 67 SER A C 1
ATOM 536 O O . SER A 1 67 ? 27.824 -3.831 2.394 1.00 50.16 67 SER A O 1
ATOM 538 N N . THR A 1 68 ? 29.110 -2.393 1.241 1.00 41.00 68 THR A N 1
ATOM 539 C CA . THR A 1 68 ? 29.948 -3.406 0.606 1.00 41.00 68 THR A CA 1
ATOM 540 C C . THR A 1 68 ? 30.820 -4.019 1.705 1.00 41.00 68 THR A C 1
ATOM 542 O O . THR A 1 68 ? 31.675 -3.335 2.266 1.00 41.00 68 THR A O 1
ATOM 545 N N . SER A 1 69 ? 30.537 -5.271 2.075 1.00 36.75 69 SER A N 1
ATOM 546 C CA . SER A 1 69 ? 31.459 -6.123 2.843 1.00 36.75 69 SER A C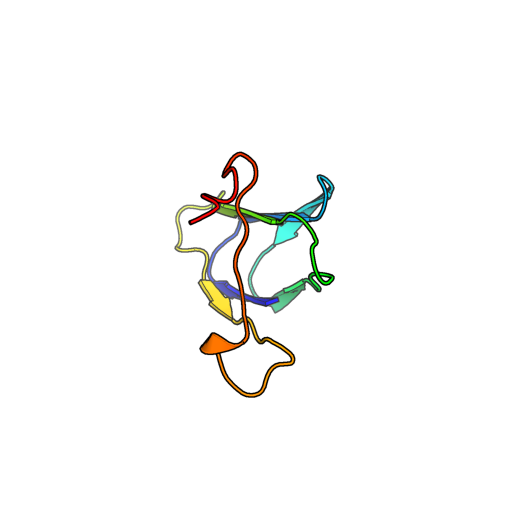A 1
ATOM 547 C C . SER A 1 69 ? 32.332 -6.926 1.891 1.00 36.75 69 SER A C 1
ATOM 549 O O . SER A 1 69 ? 31.813 -7.294 0.812 1.00 36.75 69 SER A O 1
#

Mean predicted aligned error: 5.31 Å

Organism: Adineta ricciae (NCBI:txid249248)